Protein AF-A0A8T6V205-F1 (afdb_monomer_lite)

Foldseek 3Di:
DEDDCPPPDPVNQVVLVVVQWGFDFDFDDDPDTYTGTDTDHPPDPCPDDDQKGKDWDQDPVPGIDIDIDGPDDD

Sequence (74 aa):
KRKGIRTITLNDIKKSAKSNCAIKLIASCHKELEVGPKDVSFEDPLCVNGTLNAIAFTSEHSGTQTIIGRGAGG

Structure (mmCIF, N/CA/C/O backbone):
data_AF-A0A8T6V205-F1
#
_entry.id   AF-A0A8T6V205-F1
#
loop_
_atom_site.group_PDB
_atom_site.id
_atom_site.type_symbol
_atom_site.label_atom_id
_atom_site.label_alt_id
_atom_site.label_comp_id
_atom_site.label_asym_id
_atom_site.label_entity_id
_atom_site.label_seq_id
_atom_site.pdbx_PDB_ins_code
_atom_site.Cartn_x
_atom_site.Cartn_y
_atom_site.Cartn_z
_atom_site.occupancy
_atom_site.B_iso_or_equiv
_atom_site.auth_seq_id
_atom_site.auth_comp_id
_atom_site.auth_asym_id
_atom_site.auth_atom_id
_atom_site.pdbx_PDB_model_num
ATOM 1 N N . LYS A 1 1 ? 12.054 -5.404 5.677 1.00 86.69 1 LYS A N 1
ATOM 2 C CA . LYS A 1 1 ? 11.058 -5.987 6.630 1.00 86.69 1 LYS A CA 1
ATOM 3 C C . LYS A 1 1 ? 9.715 -6.229 5.924 1.00 86.69 1 LYS A C 1
ATOM 5 O O . LYS A 1 1 ? 9.351 -5.412 5.093 1.00 86.69 1 LYS A O 1
ATOM 10 N N . ARG A 1 2 ? 8.969 -7.315 6.209 1.00 95.88 2 ARG A N 1
ATOM 11 C CA . ARG A 1 2 ? 7.686 -7.629 5.528 1.00 95.88 2 ARG A CA 1
ATOM 12 C C . ARG A 1 2 ? 6.545 -7.884 6.521 1.00 95.88 2 ARG A C 1
ATOM 14 O O . ARG A 1 2 ? 6.698 -8.719 7.408 1.00 95.88 2 ARG A O 1
ATOM 21 N N . LYS A 1 3 ? 5.395 -7.228 6.333 1.00 97.81 3 LYS A N 1
ATOM 22 C CA . LYS A 1 3 ? 4.143 -7.438 7.083 1.00 97.81 3 LYS A CA 1
ATOM 23 C C . LYS A 1 3 ? 2.954 -7.518 6.117 1.00 97.81 3 LYS A C 1
ATOM 25 O O . LYS A 1 3 ? 2.806 -6.674 5.245 1.00 97.81 3 LYS A O 1
ATOM 30 N N . GLY A 1 4 ? 2.115 -8.543 6.261 1.00 97.81 4 GLY A N 1
ATOM 31 C CA . GLY A 1 4 ? 0.884 -8.690 5.471 1.00 97.81 4 GLY A CA 1
ATOM 32 C C . GLY A 1 4 ? -0.305 -7.916 6.054 1.00 97.81 4 GLY A C 1
ATOM 33 O O . GLY A 1 4 ? -0.191 -7.274 7.095 1.00 97.81 4 GLY A O 1
ATOM 34 N N . ILE A 1 5 ? -1.469 -8.035 5.409 1.00 97.88 5 ILE A N 1
ATOM 35 C CA . ILE A 1 5 ? -2.701 -7.316 5.792 1.00 97.88 5 ILE A CA 1
ATOM 36 C C . ILE A 1 5 ? -3.660 -8.119 6.688 1.00 97.88 5 ILE A C 1
ATOM 38 O O . ILE A 1 5 ? -4.692 -7.598 7.091 1.00 97.88 5 ILE A O 1
ATOM 42 N N . ARG A 1 6 ? -3.336 -9.374 7.040 1.00 98.00 6 ARG A N 1
ATOM 43 C CA . ARG A 1 6 ? -4.252 -10.289 7.762 1.00 98.00 6 ARG A CA 1
ATOM 44 C C . ARG A 1 6 ? -4.715 -9.773 9.133 1.00 98.00 6 ARG A C 1
ATOM 46 O O . ARG A 1 6 ? -5.748 -10.209 9.618 1.00 98.00 6 ARG A O 1
ATOM 53 N N . THR A 1 7 ? -3.955 -8.875 9.758 1.00 97.06 7 THR A N 1
ATOM 54 C CA . THR A 1 7 ? -4.290 -8.290 11.068 1.00 97.06 7 THR A CA 1
ATOM 55 C C . THR A 1 7 ? -5.031 -6.955 10.968 1.00 97.06 7 THR A C 1
ATOM 57 O O . THR A 1 7 ? -5.291 -6.357 12.004 1.00 97.06 7 THR A O 1
ATOM 60 N N . ILE A 1 8 ? -5.293 -6.438 9.762 1.00 98.12 8 ILE A N 1
ATOM 61 C CA . ILE A 1 8 ? -5.992 -5.160 9.577 1.00 98.12 8 ILE A CA 1
ATOM 62 C C . ILE A 1 8 ? -7.486 -5.371 9.796 1.00 98.12 8 ILE A C 1
ATOM 64 O O . ILE A 1 8 ? -8.093 -6.262 9.204 1.00 98.12 8 ILE A O 1
ATOM 68 N N . THR A 1 9 ? -8.072 -4.540 10.650 1.00 98.44 9 THR A N 1
ATOM 69 C CA . THR A 1 9 ? -9.481 -4.621 11.030 1.00 98.44 9 THR A CA 1
ATOM 70 C C . THR A 1 9 ? -10.312 -3.531 10.357 1.00 98.44 9 THR A C 1
ATOM 72 O O . THR A 1 9 ? -9.802 -2.508 9.897 1.00 98.44 9 THR A O 1
ATOM 75 N N . LEU A 1 10 ? -11.637 -3.698 10.369 1.00 98.19 10 LEU A N 1
ATOM 76 C CA . LEU A 1 10 ? -12.566 -2.648 9.939 1.00 98.19 10 LEU A CA 1
ATOM 77 C C . LEU A 1 10 ? -12.428 -1.365 10.769 1.00 98.19 10 LEU A C 1
ATOM 79 O O . LEU A 1 10 ? -12.694 -0.279 10.258 1.00 98.19 10 LEU A O 1
ATOM 83 N N . ASN A 1 11 ? -12.029 -1.473 12.039 1.00 98.44 11 ASN A N 1
ATOM 84 C CA . ASN A 1 11 ? -11.832 -0.303 12.886 1.00 98.44 11 ASN A CA 1
ATOM 85 C C . ASN A 1 11 ? -10.609 0.509 12.440 1.00 98.44 11 ASN A C 1
ATOM 87 O O . ASN A 1 11 ? -10.682 1.734 12.395 1.00 98.44 11 ASN A O 1
ATOM 91 N N . ASP A 1 12 ? -9.531 -0.167 12.033 1.00 98.31 12 ASP A N 1
ATOM 92 C CA . ASP A 1 12 ? -8.344 0.485 11.469 1.00 98.31 12 ASP A CA 1
ATOM 93 C C . ASP A 1 12 ? -8.701 1.233 10.180 1.00 98.31 12 ASP A C 1
ATOM 95 O O . ASP A 1 12 ? -8.371 2.407 10.032 1.00 98.31 12 ASP A O 1
ATOM 99 N N . ILE A 1 13 ? -9.469 0.590 9.291 1.00 98.06 13 ILE A N 1
ATOM 100 C CA . ILE A 1 13 ? -9.941 1.199 8.038 1.00 98.06 13 ILE A CA 1
ATOM 101 C C . ILE A 1 13 ? -10.794 2.442 8.325 1.00 98.06 13 ILE A C 1
ATOM 103 O O . ILE A 1 13 ? -10.556 3.500 7.748 1.00 98.06 13 ILE A O 1
ATOM 107 N N . LYS A 1 14 ? -11.761 2.351 9.248 1.00 98.50 14 LYS A N 1
ATOM 108 C CA . LYS A 1 14 ? -12.604 3.496 9.638 1.00 98.50 14 LYS A CA 1
ATOM 109 C C . LYS A 1 14 ? -11.788 4.628 10.259 1.00 98.50 14 LYS A C 1
ATOM 111 O O . LYS A 1 14 ? -12.114 5.792 10.049 1.00 98.50 14 LYS A O 1
ATOM 116 N N . LYS A 1 15 ? -10.756 4.303 11.041 1.00 98.25 15 LYS A N 1
ATOM 117 C CA . LYS A 1 15 ? -9.863 5.296 11.645 1.00 98.25 15 LYS A CA 1
ATOM 118 C C . LYS A 1 15 ? -9.044 6.023 10.576 1.00 98.25 15 LYS A C 1
ATOM 120 O O . LYS A 1 15 ? -9.008 7.244 10.610 1.00 98.25 15 LYS A O 1
ATOM 125 N N . SER A 1 16 ? -8.468 5.290 9.624 1.00 98.00 16 SER A N 1
ATOM 126 C CA . SER A 1 16 ? -7.723 5.851 8.487 1.00 98.00 16 SER A CA 1
ATOM 127 C C . SER A 1 16 ? -8.604 6.763 7.624 1.00 98.00 16 SER A C 1
ATOM 129 O O . SER A 1 16 ? -8.245 7.907 7.347 1.00 98.00 16 SER A O 1
ATOM 131 N N . ALA A 1 17 ? -9.831 6.320 7.326 1.00 98.12 17 ALA A N 1
ATOM 132 C CA . ALA A 1 17 ? -10.786 7.088 6.530 1.00 98.12 17 ALA A CA 1
ATOM 133 C C . ALA A 1 17 ? -11.172 8.432 7.176 1.00 98.12 17 ALA A C 1
ATOM 135 O O . ALA A 1 17 ? -11.359 9.416 6.467 1.00 98.12 17 ALA A O 1
ATOM 136 N N . LYS A 1 18 ? -11.239 8.511 8.515 1.00 98.38 18 LYS A N 1
ATOM 137 C CA . LYS A 1 18 ? -11.463 9.784 9.236 1.00 98.38 18 LYS A CA 1
ATOM 138 C C . LYS A 1 18 ? -10.327 10.794 9.044 1.00 98.38 18 LYS A C 1
ATOM 140 O O . LYS A 1 18 ? -10.539 11.979 9.268 1.00 98.38 18 LYS A O 1
ATOM 145 N N . SER A 1 19 ? -9.146 10.330 8.651 1.00 97.00 19 SER A N 1
ATOM 146 C CA . SER A 1 19 ? -7.975 11.151 8.340 1.00 97.00 19 SER A CA 1
ATOM 147 C C . SER A 1 19 ? -7.770 11.338 6.831 1.00 97.00 19 SER A C 1
ATOM 149 O O . SER A 1 19 ? -6.670 11.685 6.421 1.00 97.00 19 SER A O 1
ATOM 151 N N . ASN A 1 20 ? -8.808 11.121 6.010 1.00 98.12 20 ASN A N 1
ATOM 152 C CA . ASN A 1 20 ? -8.749 11.178 4.542 1.00 98.12 20 ASN A CA 1
ATOM 153 C C . ASN A 1 20 ? -7.704 10.232 3.920 1.00 98.12 20 ASN A C 1
ATOM 155 O O . ASN A 1 20 ? -7.137 10.519 2.865 1.00 98.12 20 ASN A O 1
ATOM 159 N N . CYS A 1 21 ? -7.477 9.085 4.564 1.00 98.50 21 CYS A N 1
ATOM 160 C CA . CYS A 1 21 ? -6.551 8.062 4.102 1.00 98.50 21 CYS A CA 1
ATOM 161 C C . CYS A 1 21 ? -7.247 6.717 3.861 1.00 98.50 21 CYS A C 1
ATOM 163 O O . CYS A 1 21 ? -8.265 6.376 4.469 1.00 98.50 21 CYS A O 1
ATOM 165 N N . ALA A 1 22 ? -6.633 5.915 2.996 1.00 98.19 22 ALA A N 1
ATOM 166 C CA . ALA A 1 22 ? -6.867 4.489 2.874 1.00 98.19 22 ALA A CA 1
ATOM 167 C C . ALA A 1 22 ? -5.688 3.709 3.459 1.00 98.19 22 ALA A C 1
ATOM 169 O O . ALA A 1 22 ? -4.533 4.098 3.298 1.00 98.19 22 ALA A O 1
ATOM 170 N N . ILE A 1 23 ? -5.958 2.525 4.009 1.00 98.25 23 ILE A N 1
ATOM 171 C CA . ILE A 1 23 ? -4.897 1.552 4.282 1.00 98.25 23 ILE A CA 1
ATOM 172 C C . ILE A 1 23 ? -4.567 0.820 2.976 1.00 98.25 23 ILE A C 1
ATOM 174 O O . ILE A 1 23 ? -5.407 0.099 2.434 1.00 98.25 23 ILE A O 1
ATOM 178 N N . LYS A 1 24 ? -3.336 0.974 2.481 1.00 97.94 24 LYS A N 1
ATOM 179 C CA . LYS A 1 24 ? -2.809 0.279 1.293 1.00 97.94 24 LYS A CA 1
ATOM 180 C C . LYS A 1 24 ? -1.605 -0.584 1.673 1.00 97.94 24 LYS A C 1
ATOM 182 O O . LYS A 1 24 ? -0.864 -0.255 2.597 1.00 97.94 24 LYS A O 1
ATOM 187 N N . LEU A 1 25 ? -1.398 -1.702 0.975 1.00 97.69 25 LEU A N 1
ATOM 188 C CA . LEU A 1 25 ? -0.178 -2.503 1.116 1.00 97.69 25 LEU A CA 1
ATOM 189 C C . LEU A 1 25 ? 0.917 -1.877 0.250 1.00 97.69 25 LEU A C 1
ATOM 191 O O . LEU A 1 25 ? 0.869 -1.991 -0.970 1.00 97.69 25 LEU A O 1
ATOM 195 N N . ILE A 1 26 ? 1.887 -1.221 0.881 1.00 97.56 26 ILE A N 1
ATOM 196 C CA . ILE A 1 26 ? 2.927 -0.462 0.187 1.00 97.56 26 ILE A CA 1
ATOM 197 C C . ILE A 1 26 ? 4.260 -1.190 0.285 1.00 97.56 26 ILE A C 1
ATOM 199 O O . ILE A 1 26 ? 4.694 -1.565 1.377 1.00 97.56 26 ILE A O 1
ATOM 203 N N . ALA A 1 27 ? 4.907 -1.355 -0.866 1.00 97.38 27 ALA A N 1
ATOM 204 C CA . ALA A 1 27 ? 6.325 -1.656 -0.965 1.00 97.38 27 ALA A CA 1
ATOM 205 C C . ALA A 1 27 ? 7.085 -0.340 -1.161 1.00 97.38 27 ALA A C 1
ATOM 207 O O . ALA A 1 27 ? 6.736 0.445 -2.039 1.00 97.38 27 ALA A O 1
ATOM 208 N N . SER A 1 28 ? 8.109 -0.087 -0.352 1.00 96.25 28 SER A N 1
ATOM 209 C CA . SER A 1 28 ? 8.944 1.108 -0.485 1.00 96.25 28 SER A CA 1
ATOM 210 C C . SER A 1 28 ? 10.414 0.770 -0.298 1.00 96.25 28 SER A C 1
ATOM 212 O O . SER A 1 28 ? 10.768 -0.078 0.523 1.00 96.25 28 SER A O 1
ATOM 214 N N . CYS A 1 29 ? 11.259 1.465 -1.053 1.00 94.31 29 CYS A N 1
ATOM 215 C CA . CYS A 1 29 ? 12.706 1.390 -0.948 1.00 94.31 29 CYS A CA 1
ATOM 216 C C . CYS A 1 29 ? 13.256 2.815 -0.942 1.00 94.31 29 CYS A C 1
ATOM 218 O O . CYS A 1 29 ? 13.269 3.479 -1.973 1.00 94.31 29 CYS A O 1
ATOM 220 N N . HIS A 1 30 ? 13.662 3.292 0.234 1.00 87.38 30 HIS A N 1
ATOM 221 C CA . HIS A 1 30 ? 14.346 4.579 0.370 1.00 87.38 30 HIS A CA 1
ATOM 222 C C . HIS A 1 30 ? 15.703 4.372 1.043 1.00 87.38 30 HIS A C 1
ATOM 224 O O . HIS A 1 30 ? 16.719 4.320 0.362 1.00 87.38 30 HIS A O 1
ATOM 230 N N . LYS A 1 31 ? 15.713 4.157 2.365 1.00 87.75 31 LYS A N 1
ATOM 231 C CA . LYS A 1 31 ? 16.903 3.698 3.107 1.00 87.75 31 LYS A CA 1
ATOM 232 C C . LYS A 1 31 ? 16.914 2.185 3.306 1.00 87.75 31 LYS A C 1
ATOM 234 O O . LYS A 1 31 ? 17.967 1.563 3.287 1.00 87.75 31 LYS A O 1
ATOM 239 N N . GLU A 1 32 ? 15.731 1.601 3.470 1.00 93.81 32 GLU A N 1
ATOM 240 C CA . GLU A 1 32 ? 15.535 0.166 3.644 1.00 93.81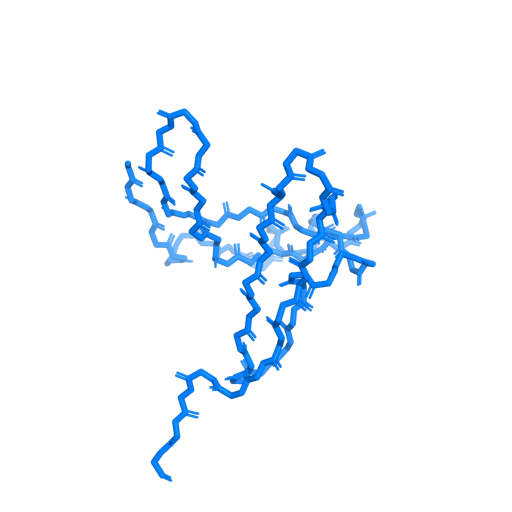 32 GLU A CA 1
ATOM 241 C C . GLU A 1 32 ? 14.419 -0.333 2.728 1.00 93.81 32 GLU A C 1
ATOM 243 O O . GLU A 1 32 ? 13.515 0.424 2.358 1.00 93.81 32 GLU A O 1
ATOM 248 N N . LEU A 1 33 ? 14.479 -1.624 2.397 1.00 96.06 33 LEU A N 1
ATOM 249 C CA . LEU A 1 33 ? 13.421 -2.321 1.681 1.00 96.06 33 LEU A CA 1
ATOM 250 C C . LEU A 1 33 ? 12.361 -2.826 2.666 1.00 96.06 33 LEU A C 1
ATOM 252 O O . LEU A 1 33 ? 12.619 -3.688 3.522 1.00 96.06 33 LEU A O 1
ATOM 256 N N . GLU A 1 34 ? 11.133 -2.344 2.508 1.00 97.12 34 GLU A N 1
ATOM 257 C CA . GLU A 1 34 ? 10.009 -2.770 3.331 1.00 97.12 34 GLU A CA 1
ATOM 258 C C . GLU A 1 34 ? 8.705 -2.947 2.561 1.00 97.12 34 GLU A C 1
ATOM 260 O O . GLU A 1 34 ? 8.462 -2.306 1.542 1.00 97.12 34 GLU A O 1
ATOM 265 N N . VAL A 1 35 ? 7.859 -3.837 3.083 1.00 98.06 35 VAL A N 1
ATOM 266 C CA . VAL A 1 35 ? 6.499 -4.071 2.597 1.00 98.06 35 VAL A CA 1
ATOM 267 C C . VAL A 1 35 ? 5.561 -4.158 3.793 1.00 98.06 35 VAL A C 1
ATOM 269 O O . VAL A 1 35 ? 5.780 -4.981 4.689 1.00 98.06 35 VAL A O 1
ATOM 272 N N . GLY A 1 36 ? 4.511 -3.344 3.814 1.00 97.94 36 GLY A N 1
ATOM 273 C CA . GLY A 1 36 ? 3.549 -3.337 4.912 1.00 97.94 36 GLY A CA 1
ATOM 274 C C . GLY A 1 36 ? 2.317 -2.471 4.655 1.00 97.94 36 GLY A C 1
ATOM 275 O O . GLY A 1 36 ? 2.326 -1.653 3.737 1.00 97.94 36 GLY A O 1
ATOM 276 N N . PRO A 1 37 ? 1.244 -2.654 5.444 1.00 97.88 37 PRO A N 1
ATOM 277 C CA . PRO A 1 37 ? 0.102 -1.749 5.417 1.00 97.88 37 PRO A CA 1
ATOM 278 C C . PRO A 1 37 ? 0.531 -0.347 5.871 1.00 97.88 37 PRO A C 1
ATOM 280 O O . PRO A 1 37 ? 1.173 -0.214 6.915 1.00 97.88 37 PRO A O 1
ATOM 283 N N . LYS A 1 38 ? 0.169 0.677 5.097 1.00 97.19 38 LYS A N 1
ATOM 284 C CA . LYS A 1 38 ? 0.404 2.097 5.389 1.00 97.19 38 LYS A CA 1
ATOM 285 C C . LYS A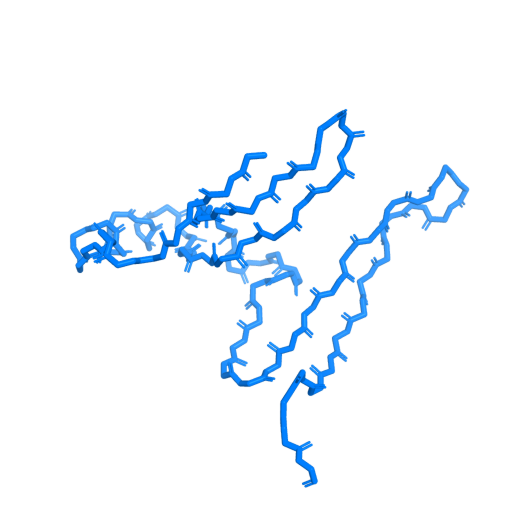 1 38 ? -0.858 2.905 5.102 1.00 97.19 38 LYS A C 1
ATOM 287 O O . LYS A 1 38 ? -1.621 2.544 4.205 1.00 97.19 38 LYS A O 1
ATOM 292 N N . ASP A 1 39 ? -1.044 3.987 5.847 1.00 98.25 39 ASP A N 1
ATOM 293 C CA . ASP A 1 39 ? -2.024 5.013 5.504 1.00 98.25 39 ASP A CA 1
ATOM 294 C C . ASP A 1 39 ? -1.514 5.801 4.296 1.00 98.25 39 ASP A C 1
ATOM 296 O O . ASP A 1 39 ? -0.377 6.274 4.286 1.00 98.25 39 ASP A O 1
ATOM 300 N N . VAL A 1 40 ? -2.351 5.906 3.273 1.00 98.19 40 VAL A N 1
ATOM 301 C CA . VAL A 1 40 ? -2.081 6.634 2.034 1.00 98.19 40 VAL A CA 1
ATOM 302 C C . VAL A 1 40 ? -3.241 7.589 1.810 1.00 98.19 40 VAL A C 1
ATOM 304 O O . VAL A 1 40 ? -4.394 7.158 1.850 1.00 98.19 40 VAL A O 1
ATOM 307 N N . SER A 1 41 ? -2.944 8.873 1.601 1.00 98.38 41 SER A N 1
ATOM 308 C CA . SER A 1 41 ? -3.969 9.888 1.335 1.00 98.38 41 SER A CA 1
ATOM 309 C C . SER A 1 41 ? -4.826 9.483 0.138 1.00 98.38 41 SER A C 1
ATOM 311 O O . SER A 1 41 ? -4.307 8.951 -0.843 1.00 98.38 41 SER A O 1
ATOM 313 N N . PHE A 1 42 ? -6.126 9.773 0.184 1.00 97.81 42 PHE A N 1
ATOM 314 C CA . PHE A 1 42 ? -6.999 9.589 -0.978 1.00 97.81 42 PHE A CA 1
ATOM 315 C C . PHE A 1 42 ? -6.570 10.427 -2.192 1.00 97.81 42 PHE A C 1
ATOM 317 O O . PHE A 1 42 ? -6.913 10.077 -3.318 1.00 97.81 42 PHE A O 1
ATOM 324 N N . GLU A 1 43 ? -5.818 11.506 -1.968 1.00 97.19 43 GLU A N 1
ATOM 325 C CA . GLU A 1 43 ? -5.278 12.380 -3.016 1.00 97.19 43 GLU A CA 1
ATOM 326 C C . GLU A 1 43 ? -3.913 11.908 -3.546 1.00 97.19 43 GLU A C 1
ATOM 328 O O . GLU A 1 43 ? -3.433 12.417 -4.557 1.00 97.19 43 GLU A O 1
ATOM 333 N N . ASP A 1 44 ? -3.273 10.938 -2.883 1.00 97.44 44 ASP A N 1
ATOM 334 C CA . ASP A 1 44 ? -1.991 10.392 -3.327 1.00 97.44 44 ASP A CA 1
ATOM 335 C C . ASP A 1 44 ? -2.204 9.468 -4.546 1.00 97.44 44 ASP A C 1
ATOM 337 O O . ASP A 1 44 ? -3.010 8.532 -4.470 1.00 97.44 44 ASP A O 1
ATOM 341 N N . PRO A 1 45 ? -1.468 9.656 -5.658 1.00 96.50 45 PRO A N 1
ATOM 342 C CA . PRO A 1 45 ? -1.545 8.794 -6.840 1.00 96.50 45 PRO A CA 1
ATOM 343 C C . PRO A 1 45 ? -1.293 7.299 -6.581 1.00 96.50 45 PRO A C 1
ATOM 345 O O . PRO A 1 45 ? -1.730 6.457 -7.366 1.00 96.50 45 PRO A O 1
ATOM 348 N N . LEU A 1 46 ? -0.613 6.939 -5.487 1.00 97.38 46 LEU A N 1
ATOM 349 C CA . LEU A 1 46 ? -0.435 5.550 -5.057 1.00 97.38 46 LEU A CA 1
ATOM 350 C C . LEU A 1 46 ? -1.720 4.918 -4.502 1.00 97.38 46 LEU A C 1
ATOM 352 O O . LEU A 1 46 ? -1.801 3.692 -4.381 1.00 97.38 46 LEU A O 1
ATOM 356 N N . CYS A 1 47 ? -2.744 5.712 -4.177 1.00 97.62 47 CYS A N 1
ATOM 357 C CA . CYS A 1 47 ? -4.017 5.250 -3.629 1.00 97.62 47 CYS A CA 1
ATOM 358 C C . CYS A 1 47 ? -4.960 4.657 -4.701 1.00 97.62 47 CYS A C 1
ATOM 360 O O . CYS A 1 47 ? -6.156 4.948 -4.749 1.00 97.62 47 CYS A O 1
ATOM 362 N N . VAL A 1 48 ? -4.448 3.764 -5.548 1.00 96.62 48 VAL A N 1
ATOM 363 C CA . VAL A 1 48 ? -5.220 3.120 -6.622 1.00 96.62 48 VAL A CA 1
ATOM 364 C C . VAL A 1 48 ? -6.209 2.069 -6.111 1.00 96.62 48 VAL A C 1
ATOM 366 O O . VAL A 1 48 ? -6.037 1.484 -5.038 1.00 96.62 48 VAL A O 1
ATOM 369 N N . ASN A 1 49 ? -7.268 1.826 -6.884 1.00 92.69 49 ASN A N 1
ATOM 370 C CA . ASN A 1 49 ? -8.362 0.917 -6.535 1.00 92.69 49 ASN A CA 1
ATOM 371 C C . ASN A 1 49 ? -8.368 -0.353 -7.399 1.00 92.69 49 ASN A C 1
ATOM 373 O O . ASN A 1 49 ? -7.817 -0.386 -8.498 1.00 92.69 49 ASN A O 1
ATOM 377 N N . GLY A 1 50 ? -9.055 -1.391 -6.913 1.00 89.88 50 GLY A N 1
ATOM 378 C CA . GLY A 1 50 ? -9.250 -2.638 -7.653 1.00 89.88 50 GLY A CA 1
ATOM 379 C C . GLY A 1 50 ? -7.941 -3.388 -7.908 1.00 89.88 50 GLY A C 1
ATOM 380 O O . GLY A 1 50 ? -7.150 -3.588 -6.992 1.00 89.88 50 GLY A O 1
ATOM 381 N N . THR A 1 51 ? -7.739 -3.824 -9.153 1.00 91.44 51 THR A N 1
ATOM 382 C CA . THR A 1 51 ? -6.565 -4.596 -9.608 1.00 91.44 51 THR A CA 1
ATOM 383 C C . THR A 1 51 ? -5.470 -3.728 -10.242 1.00 91.44 51 THR A C 1
ATOM 385 O O . THR A 1 51 ? -4.536 -4.248 -10.864 1.00 91.44 51 THR A O 1
ATOM 388 N N . LEU A 1 52 ? -5.585 -2.402 -10.123 1.00 95.38 52 LEU A N 1
ATOM 389 C CA . LEU A 1 52 ? -4.537 -1.482 -10.542 1.00 95.38 52 LEU A CA 1
ATOM 390 C C . LEU A 1 52 ? -3.370 -1.526 -9.555 1.00 95.38 52 LEU A C 1
ATOM 392 O O . LEU A 1 52 ? -3.568 -1.572 -8.343 1.00 95.38 52 LEU A O 1
ATOM 396 N N . ASN A 1 53 ? -2.163 -1.425 -10.096 1.00 95.94 53 ASN A N 1
ATOM 397 C CA . ASN A 1 53 ? -0.956 -1.131 -9.344 1.00 95.94 53 ASN A CA 1
ATOM 398 C C . ASN A 1 53 ? -0.493 0.289 -9.680 1.00 95.94 53 ASN A C 1
ATOM 400 O O . ASN A 1 53 ? -0.739 0.798 -10.777 1.00 95.94 53 ASN A O 1
ATOM 404 N N . ALA A 1 54 ? 0.213 0.898 -8.734 1.00 97.44 54 ALA A N 1
ATOM 405 C CA . ALA A 1 54 ? 0.893 2.167 -8.91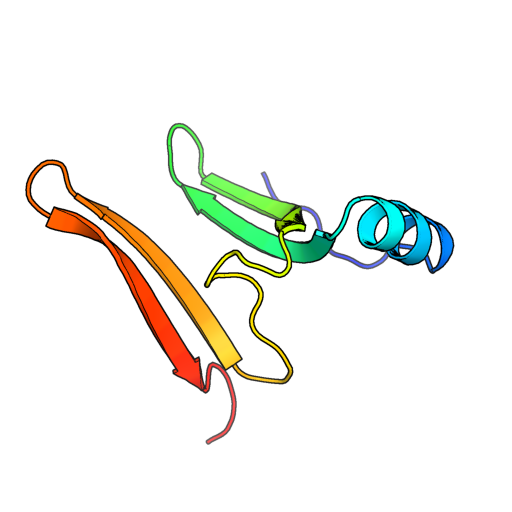7 1.00 97.44 54 ALA A CA 1
ATOM 406 C C . ALA A 1 54 ? 2.333 2.057 -8.421 1.00 97.44 54 ALA A C 1
ATOM 408 O O . ALA A 1 54 ? 2.601 1.402 -7.412 1.00 97.44 54 ALA A O 1
ATOM 409 N N . ILE A 1 55 ? 3.252 2.702 -9.134 1.00 96.81 55 ILE A N 1
ATOM 410 C CA . ILE A 1 55 ? 4.651 2.835 -8.734 1.00 96.81 55 ILE A CA 1
ATOM 411 C C . ILE A 1 55 ? 4.996 4.313 -8.798 1.00 96.81 55 ILE A C 1
ATOM 413 O O . ILE A 1 55 ? 4.880 4.919 -9.861 1.00 96.81 55 ILE A O 1
ATOM 417 N N . ALA A 1 56 ? 5.438 4.866 -7.671 1.00 96.81 56 ALA A N 1
ATOM 418 C CA . ALA A 1 56 ? 5.994 6.206 -7.597 1.00 96.81 56 ALA A CA 1
ATOM 419 C C . ALA A 1 56 ? 7.502 6.112 -7.379 1.00 96.81 56 ALA A C 1
ATOM 421 O O . ALA A 1 56 ? 7.969 5.359 -6.521 1.00 96.81 56 ALA A O 1
ATOM 422 N N . PHE A 1 57 ? 8.262 6.880 -8.149 1.00 95.06 57 PHE A N 1
ATOM 423 C CA . PHE A 1 57 ? 9.699 7.019 -7.968 1.00 95.06 57 PHE A CA 1
ATOM 424 C C . PHE A 1 57 ? 10.084 8.485 -8.081 1.00 95.06 57 PHE A C 1
ATOM 426 O O . PHE A 1 57 ? 9.500 9.241 -8.857 1.00 95.06 57 PHE A O 1
ATOM 433 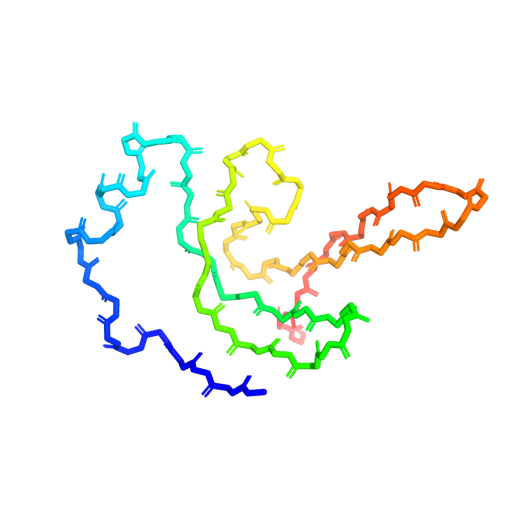N N . THR A 1 58 ? 11.076 8.881 -7.296 1.00 94.25 58 THR A N 1
ATOM 434 C CA . THR A 1 58 ? 11.593 10.244 -7.286 1.00 94.25 58 THR A CA 1
ATOM 435 C C . THR A 1 58 ? 12.987 10.236 -7.885 1.00 94.25 58 THR A C 1
ATOM 437 O O . THR A 1 58 ? 13.863 9.512 -7.414 1.00 94.25 58 THR A O 1
ATOM 440 N N . SER A 1 59 ? 13.180 11.036 -8.927 1.00 93.25 59 SER A N 1
ATOM 441 C CA . SER A 1 59 ? 14.488 11.332 -9.506 1.00 93.25 59 SER A CA 1
ATOM 442 C C . SER A 1 59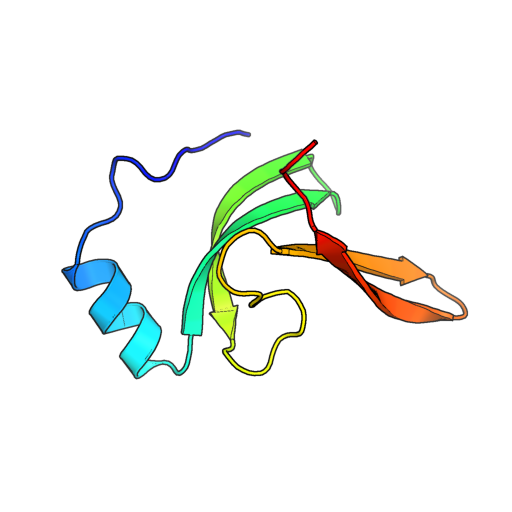 ? 14.898 12.745 -9.109 1.00 93.25 59 SER A C 1
ATOM 444 O O . SER A 1 59 ? 14.054 13.639 -9.053 1.00 93.25 59 SER A O 1
ATOM 446 N N . GLU A 1 60 ? 16.192 12.953 -8.875 1.00 92.69 60 GLU A N 1
ATOM 447 C CA . GLU A 1 60 ? 16.761 14.259 -8.525 1.00 92.69 60 GLU A CA 1
ATOM 448 C C . GLU A 1 60 ? 16.374 15.349 -9.534 1.00 92.69 60 GLU A C 1
ATOM 450 O O . GLU A 1 60 ? 16.040 16.467 -9.151 1.00 92.69 60 GLU A O 1
ATOM 455 N N . HIS A 1 61 ? 16.347 15.011 -10.825 1.00 91.94 61 HIS A N 1
ATOM 456 C CA . HIS A 1 61 ? 16.113 15.985 -11.893 1.00 91.94 61 HIS A CA 1
ATOM 457 C C . HIS A 1 61 ? 14.674 16.015 -12.411 1.00 91.94 61 HIS A C 1
ATOM 459 O O . HIS A 1 61 ? 14.290 16.961 -13.092 1.00 91.94 61 HIS A O 1
ATOM 465 N N . SER A 1 62 ? 13.873 14.987 -12.124 1.00 90.12 62 SER A N 1
ATOM 466 C CA . SER A 1 62 ? 12.522 14.839 -12.696 1.00 90.12 62 SER A CA 1
ATOM 467 C C . SER A 1 62 ? 11.414 14.854 -11.645 1.00 90.12 62 SER A C 1
ATOM 469 O O . SER A 1 62 ? 10.245 14.670 -11.986 1.00 90.12 62 SER A O 1
ATOM 471 N N . GLY A 1 63 ? 11.762 15.061 -10.374 1.00 93.88 63 GLY A N 1
ATOM 472 C CA . GLY A 1 63 ? 10.814 14.997 -9.270 1.00 93.88 63 GLY A CA 1
ATOM 473 C C . GLY A 1 63 ? 10.169 13.617 -9.153 1.00 93.88 63 GLY A C 1
ATOM 474 O O . GLY A 1 63 ? 10.735 12.604 -9.572 1.00 93.88 63 GLY A O 1
ATOM 475 N N . THR A 1 64 ? 8.977 13.581 -8.560 1.00 95.31 64 THR A N 1
ATOM 476 C CA . THR A 1 64 ? 8.213 12.344 -8.375 1.00 95.31 64 THR A CA 1
ATOM 477 C C . THR A 1 64 ? 7.343 12.062 -9.589 1.00 95.31 64 THR A C 1
ATOM 479 O O . THR A 1 64 ? 6.489 12.865 -9.953 1.00 95.31 64 THR A O 1
ATOM 482 N N . GLN A 1 65 ? 7.532 10.886 -10.175 1.00 96.69 65 GLN A N 1
ATOM 483 C CA . GLN A 1 65 ? 6.728 10.368 -11.273 1.00 96.69 65 GLN A CA 1
ATOM 484 C C . GLN A 1 65 ? 5.934 9.163 -10.779 1.00 96.69 65 GLN A C 1
ATOM 486 O O . GLN A 1 65 ? 6.473 8.335 -10.044 1.00 96.69 65 GLN A O 1
ATOM 491 N N . THR A 1 66 ? 4.665 9.060 -11.183 1.00 97.44 66 THR A N 1
ATOM 492 C CA . THR A 1 66 ? 3.812 7.909 -10.856 1.00 97.44 66 THR A CA 1
ATOM 493 C C . THR A 1 66 ? 3.318 7.232 -12.124 1.00 97.44 66 THR A C 1
ATOM 495 O O . THR A 1 66 ? 2.740 7.877 -12.995 1.00 97.44 66 THR A O 1
ATOM 498 N N . ILE A 1 67 ? 3.512 5.918 -12.205 1.00 96.75 67 ILE A N 1
ATOM 499 C CA . ILE A 1 67 ? 2.990 5.066 -13.275 1.00 96.75 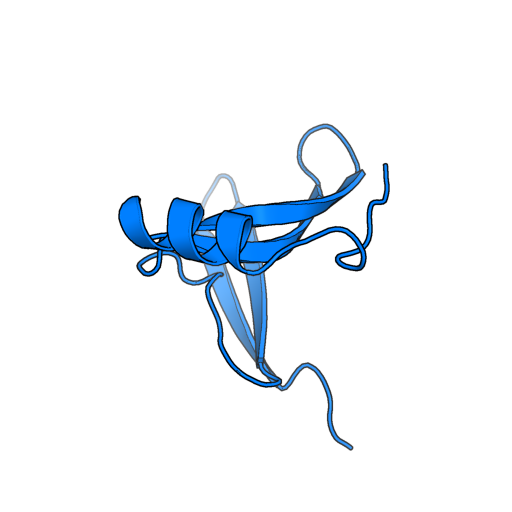67 ILE A CA 1
ATOM 500 C C . ILE A 1 67 ? 1.850 4.229 -12.699 1.00 96.75 67 ILE A C 1
ATOM 502 O O . ILE A 1 67 ? 2.030 3.574 -11.672 1.00 96.75 67 ILE A O 1
ATOM 506 N N . ILE A 1 68 ? 0.693 4.236 -13.366 1.00 97.19 68 ILE A N 1
ATOM 507 C CA . ILE A 1 68 ? -0.510 3.494 -12.967 1.00 97.19 68 ILE A CA 1
ATOM 508 C C . ILE A 1 68 ? -0.918 2.554 -14.100 1.00 97.19 68 ILE A C 1
ATOM 510 O O . ILE A 1 68 ? -0.994 2.961 -15.258 1.00 97.19 68 ILE A O 1
ATOM 514 N N . GLY A 1 69 ? -1.212 1.297 -13.771 1.00 95.62 69 GLY A N 1
ATOM 515 C CA . GLY A 1 69 ? -1.631 0.302 -14.755 1.00 95.62 69 GLY A CA 1
ATOM 516 C C . GLY A 1 69 ? -2.196 -0.961 -14.117 1.00 95.62 69 GLY A C 1
ATOM 517 O O . GLY A 1 69 ? -2.213 -1.104 -12.896 1.00 95.62 69 GLY A O 1
ATOM 518 N N . ARG A 1 70 ? -2.678 -1.899 -14.939 1.00 93.81 70 ARG A N 1
ATOM 519 C CA . ARG A 1 70 ? -3.139 -3.206 -14.444 1.00 93.81 70 ARG A CA 1
ATOM 520 C C . ARG A 1 70 ? -1.951 -4.005 -13.910 1.00 93.81 70 ARG A C 1
ATOM 522 O O . ARG A 1 70 ? -0.966 -4.182 -14.617 1.00 93.81 70 ARG A O 1
ATOM 529 N N . GLY A 1 71 ? -2.060 -4.478 -12.669 1.00 85.94 71 GLY A N 1
ATOM 530 C CA . GLY A 1 71 ? -1.021 -5.277 -12.014 1.00 85.94 71 GLY A CA 1
ATOM 531 C C . GLY A 1 71 ? -1.250 -6.786 -12.064 1.00 85.94 71 GLY A C 1
ATOM 532 O O . GLY A 1 71 ? -0.339 -7.556 -11.774 1.00 85.94 71 GLY A O 1
ATOM 533 N N . ALA A 1 72 ? -2.470 -7.204 -12.399 1.00 83.69 72 ALA A N 1
ATOM 534 C CA . ALA A 1 72 ? -2.883 -8.597 -12.484 1.00 83.69 72 ALA A CA 1
ATOM 535 C C . ALA A 1 72 ? -3.979 -8.762 -13.549 1.00 83.69 72 ALA A C 1
ATOM 537 O O . ALA A 1 72 ? -4.763 -7.839 -13.787 1.00 83.69 72 ALA A O 1
ATOM 538 N N . GLY A 1 73 ? -4.036 -9.951 -14.149 1.00 79.06 73 GLY A N 1
ATOM 539 C CA . GLY A 1 73 ? -4.904 -10.280 -15.283 1.00 79.06 73 GLY A CA 1
ATOM 540 C C . GLY A 1 73 ? -4.068 -10.588 -16.525 1.00 79.06 73 GLY A C 1
ATOM 541 O O . GLY A 1 73 ? -3.271 -9.746 -16.937 1.00 79.06 73 GLY A O 1
ATOM 542 N N . GLY A 1 74 ? -4.212 -11.809 -17.045 1.00 64.44 74 GLY A N 1
ATOM 543 C CA . GLY A 1 74 ? -3.644 -12.245 -18.325 1.00 64.44 74 GLY A CA 1
ATOM 544 C C . GLY A 1 74 ? -4.533 -11.866 -19.497 1.00 64.44 74 GLY A C 1
ATOM 545 O O . GLY A 1 74 ? -5.748 -11.670 -19.263 1.00 64.44 74 GLY A O 1
#

Radius of gyration: 13.46 Å; chains: 1; bounding box: 30×28×31 Å

pLDDT: mean 95.21, std 5.24, range [64.44, 98.5]

Secondary structure (DSSP, 8-state):
-B--STT--HHHHHHHHTTTEEEEEEEEESSSEEEEEEEEETTSTT---TTEEEEEEEETTTEEEEEEEE-S--